Protein AF-U5DBJ0-F1 (afdb_monomer)

Foldseek 3Di:
DVLCVQQVQLCQVQWDQDPVPRDTHHDPDDPPDCDPSNVLVVVVVVLVCLVVVHDDDDDDPVVVLSPPQPDDPVNVVVSVVVNSVSSVVVSVVTDSHDDWDDDDPPDDPVPDPDTD

Mean predicted aligned error: 11.59 Å

Radius of gyration: 17.54 Å; Cα contacts (8 Å, |Δi|>4): 63; chains: 1; bounding box: 50×27×44 Å

Solvent-accessible surface area (backbone atoms only — not comparable to full-atom values): 7549 Å² total; per-residue (Å²): 112,64,65,52,76,77,44,43,68,42,55,52,80,70,38,46,70,38,85,89,80,71,44,76,39,71,75,87,82,83,70,95,56,95,42,73,68,56,55,48,50,53,56,50,49,52,53,49,33,52,74,70,70,47,87,76,91,83,70,92,75,64,55,77,79,60,74,75,48,81,88,50,77,69,33,56,55,56,48,51,49,54,50,48,52,53,51,52,56,51,47,70,77,38,58,88,69,58,78,73,62,81,77,60,92,92,52,66,72,89,76,52,91,74,89,90

Secondary structure (DSSP, 8-state):
-HHHHHHHHHHGGGSEE-TTT--EE---S--SS--HHHHHHHHHHHHHHHHTT------TTSHHHHTT-SS-HHHHHHHHHHHHHHHHHHHHHS-SSPPPPPPPTTS-TTS-----

Organism: Amborella trichopoda (NCBI:txid13333)

Sequence (116 aa):
MEFIALHGQRFLPLYRFNWMTGDWTLPKGTLKDGGMVEKMFLSFDRLRLLIAGCQISSDEKESLLLRNVSENTRGFDQMYAAYLDKARLFASFLPEFPTKRQIPQDIDPDLVQFKV

pLDDT: mean 71.83, std 14.5, range [43.53, 89.75]

Nearest PDB structures (foldseek):
  8bhv-assembly1_b  TM=2.015E-01  e=5.433E+00  Homo sapiens

Structure (mmCIF, N/CA/C/O backbone):
data_AF-U5DBJ0-F1
#
_entry.id   AF-U5DBJ0-F1
#
loop_
_atom_site.group_PDB
_atom_site.id
_atom_site.type_symbol
_atom_site.label_atom_id
_atom_site.label_alt_id
_atom_site.label_comp_id
_atom_site.label_asym_id
_atom_site.label_entity_id
_atom_site.label_seq_id
_atom_site.pdbx_PDB_ins_code
_atom_site.Cartn_x
_atom_site.Cartn_y
_atom_site.Cartn_z
_atom_site.occupancy
_atom_site.B_iso_or_equiv
_atom_site.auth_seq_id
_atom_site.auth_comp_id
_atom_site.auth_asym_id
_atom_site.auth_atom_id
_atom_site.pdbx_PDB_model_num
ATOM 1 N N . MET A 1 1 ? -3.788 -1.194 -12.909 1.00 68.44 1 MET A N 1
ATOM 2 C CA . MET A 1 1 ? -4.748 -1.124 -11.780 1.00 68.44 1 MET A CA 1
ATOM 3 C C . MET A 1 1 ? -4.967 -2.471 -11.089 1.00 68.44 1 MET A C 1
ATOM 5 O O . MET A 1 1 ? -5.163 -2.474 -9.883 1.00 68.44 1 MET A O 1
ATOM 9 N N . GLU A 1 2 ? -4.859 -3.605 -11.792 1.00 88.75 2 GLU A N 1
ATOM 10 C CA . GLU A 1 2 ? -5.047 -4.957 -11.223 1.00 88.75 2 GLU A CA 1
ATOM 11 C C . GLU A 1 2 ? -4.161 -5.266 -10.009 1.00 88.75 2 GLU A C 1
ATOM 13 O O . GLU A 1 2 ? -4.645 -5.792 -9.014 1.00 88.75 2 GLU A O 1
ATOM 18 N N . PHE A 1 3 ? -2.880 -4.879 -10.047 1.00 89.19 3 PHE A N 1
ATOM 19 C CA . PHE A 1 3 ? -1.959 -5.108 -8.928 1.00 89.19 3 PHE A CA 1
ATOM 20 C C . PHE A 1 3 ? -2.486 -4.530 -7.606 1.00 89.19 3 PHE A C 1
ATOM 22 O O . PHE A 1 3 ? -2.458 -5.204 -6.581 1.00 89.19 3 PHE A O 1
ATOM 29 N N . ILE A 1 4 ? -2.993 -3.293 -7.634 1.00 87.81 4 ILE A N 1
ATOM 30 C CA . ILE A 1 4 ? -3.513 -2.618 -6.439 1.00 87.81 4 ILE A CA 1
ATOM 31 C C . ILE A 1 4 ? -4.785 -3.319 -5.957 1.00 87.81 4 ILE A C 1
ATOM 33 O O . ILE A 1 4 ? -4.931 -3.542 -4.760 1.00 87.81 4 ILE A O 1
ATOM 37 N N . ALA A 1 5 ? -5.666 -3.714 -6.879 1.00 88.31 5 ALA A N 1
ATOM 38 C CA . ALA A 1 5 ? -6.894 -4.428 -6.540 1.00 88.31 5 ALA A CA 1
ATOM 39 C C . ALA A 1 5 ? -6.618 -5.785 -5.867 1.00 88.31 5 ALA A C 1
ATOM 41 O O . ALA A 1 5 ? -7.318 -6.154 -4.930 1.00 88.31 5 ALA A O 1
ATOM 42 N N . LEU A 1 6 ? -5.579 -6.504 -6.305 1.00 89.56 6 LEU A N 1
ATOM 43 C CA . LEU A 1 6 ? -5.233 -7.827 -5.777 1.00 89.56 6 LEU A CA 1
ATOM 44 C C . LEU A 1 6 ? -4.375 -7.772 -4.506 1.00 89.56 6 LEU A C 1
ATOM 46 O O . LEU A 1 6 ? -4.544 -8.584 -3.597 1.00 89.56 6 LEU A O 1
ATOM 50 N N . HIS A 1 7 ? -3.431 -6.831 -4.436 1.00 89.44 7 HIS A N 1
ATOM 51 C CA . HIS A 1 7 ? -2.380 -6.843 -3.416 1.00 89.44 7 HIS A CA 1
ATOM 52 C C . HIS A 1 7 ? -2.349 -5.599 -2.529 1.00 89.44 7 HIS A C 1
ATOM 54 O O . HIS A 1 7 ? -1.705 -5.633 -1.483 1.00 89.44 7 HIS A O 1
ATOM 60 N N . GLY A 1 8 ? -3.037 -4.513 -2.893 1.00 87.88 8 GLY A N 1
ATOM 61 C CA . GLY A 1 8 ? -2.918 -3.214 -2.223 1.00 87.88 8 GLY A CA 1
ATOM 62 C C . GLY A 1 8 ? -3.218 -3.271 -0.725 1.00 87.88 8 GLY A C 1
ATOM 63 O O . GLY A 1 8 ? -2.463 -2.719 0.074 1.00 87.88 8 GLY A O 1
ATOM 64 N N . GLN A 1 9 ? -4.249 -4.025 -0.331 1.00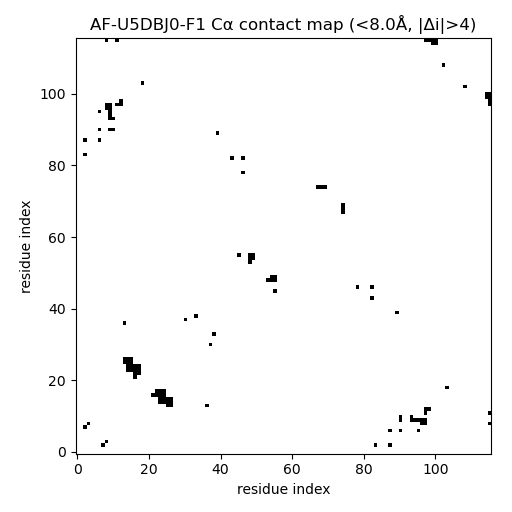 87.12 9 GLN A N 1
ATOM 65 C CA . GLN A 1 9 ? -4.626 -4.202 1.075 1.00 87.12 9 GLN A CA 1
ATOM 66 C C . GLN A 1 9 ? -3.490 -4.754 1.948 1.00 87.12 9 GLN A C 1
ATOM 68 O O . GLN A 1 9 ? -3.373 -4.374 3.112 1.00 87.12 9 GLN A O 1
ATOM 73 N N . ARG A 1 10 ? -2.609 -5.590 1.380 1.00 88.81 10 ARG A N 1
ATOM 74 C CA . ARG A 1 10 ? -1.513 -6.243 2.109 1.00 88.81 10 ARG A CA 1
ATOM 75 C C . ARG A 1 10 ? -0.478 -5.237 2.613 1.00 88.81 10 ARG A C 1
ATOM 77 O O . ARG A 1 10 ? 0.155 -5.470 3.636 1.00 88.81 10 ARG A O 1
ATOM 84 N N . PHE A 1 11 ? -0.326 -4.108 1.922 1.00 86.62 11 PHE A N 1
ATOM 85 C CA . PHE A 1 11 ? 0.653 -3.075 2.260 1.00 86.62 11 PHE A CA 1
ATOM 86 C C . PHE A 1 11 ? 0.147 -2.089 3.309 1.00 86.62 11 PHE A C 1
ATOM 88 O O . PHE A 1 11 ? 0.952 -1.452 3.982 1.00 86.62 11 PHE A O 1
ATOM 95 N N . LEU A 1 12 ? -1.171 -1.957 3.478 1.00 85.81 12 LEU A N 1
ATOM 96 C CA . LEU A 1 12 ? -1.746 -0.946 4.360 1.00 85.81 12 LEU A CA 1
ATOM 97 C C . LEU A 1 12 ? -1.303 -1.083 5.832 1.00 85.81 12 LEU A C 1
ATOM 99 O O . LEU A 1 12 ? -1.061 -0.044 6.445 1.00 85.81 12 LEU A O 1
ATOM 103 N N . PRO A 1 13 ? -1.153 -2.284 6.429 1.00 84.56 13 PRO A N 1
ATOM 104 C CA . PRO A 1 13 ? -0.652 -2.425 7.803 1.00 84.56 13 PRO A CA 1
ATOM 105 C C . PRO A 1 13 ? 0.794 -1.975 8.011 1.00 84.56 13 PRO A C 1
ATOM 107 O O . PRO A 1 13 ? 1.203 -1.773 9.149 1.00 84.56 13 PRO A O 1
ATOM 110 N N . LEU A 1 14 ? 1.576 -1.830 6.936 1.00 82.81 14 LEU A N 1
ATOM 111 C CA . LEU A 1 14 ? 2.961 -1.359 7.026 1.00 82.81 14 LEU A CA 1
ATOM 112 C C . LEU A 1 14 ? 3.040 0.138 7.347 1.00 82.81 14 LEU A C 1
ATOM 114 O O . LEU A 1 14 ? 4.102 0.641 7.708 1.00 82.81 14 LEU A O 1
ATOM 118 N N . TYR A 1 15 ? 1.919 0.846 7.226 1.00 84.31 15 TYR A N 1
ATOM 119 C CA . TYR A 1 15 ? 1.815 2.269 7.477 1.00 84.31 15 TYR A CA 1
ATOM 120 C C . TYR A 1 15 ? 0.985 2.539 8.727 1.00 84.31 15 TYR A C 1
ATOM 122 O O . TYR A 1 15 ? -0.037 1.904 8.994 1.00 84.31 15 TYR A O 1
ATOM 130 N N . ARG A 1 16 ? 1.392 3.567 9.465 1.00 85.19 16 ARG A N 1
ATOM 131 C CA . ARG A 1 16 ? 0.593 4.153 10.530 1.00 85.19 16 ARG A CA 1
ATOM 132 C C . ARG A 1 16 ? -0.386 5.146 9.917 1.00 85.19 16 ARG A C 1
ATOM 134 O O . ARG A 1 16 ? 0.024 6.172 9.377 1.00 85.19 16 ARG A O 1
ATOM 141 N N . PHE A 1 17 ? -1.672 4.843 10.036 1.00 85.62 17 PHE A N 1
ATOM 142 C CA . PHE A 1 17 ? -2.739 5.767 9.674 1.00 85.62 17 PHE A CA 1
ATOM 143 C C . PHE A 1 17 ? -3.043 6.702 10.846 1.00 85.62 17 PHE A C 1
ATOM 145 O O . PHE A 1 17 ? -3.304 6.241 11.960 1.00 85.62 17 PHE A O 1
ATOM 152 N N . ASN A 1 18 ? -2.976 8.007 10.602 1.00 85.69 18 ASN A N 1
ATOM 153 C CA . ASN A 1 18 ? -3.444 9.022 11.526 1.00 85.69 18 ASN A CA 1
ATOM 154 C C . ASN A 1 18 ? -4.927 9.258 11.267 1.00 85.69 18 ASN A C 1
ATOM 156 O O . ASN A 1 18 ? -5.302 9.895 10.288 1.00 85.69 18 ASN A O 1
ATOM 160 N N . TRP A 1 19 ? -5.766 8.763 12.165 1.00 82.69 19 TRP A N 1
ATOM 161 C CA . TRP A 1 19 ? -7.203 8.884 12.009 1.00 82.69 19 TRP A CA 1
ATOM 162 C C . TRP A 1 19 ? -7.742 10.318 12.138 1.00 82.69 19 TRP A C 1
ATOM 164 O O . TRP A 1 19 ? -8.823 10.596 11.632 1.00 82.69 19 TRP A O 1
ATOM 174 N N . MET A 1 20 ? -6.992 11.227 12.767 1.00 83.00 20 MET A N 1
ATOM 175 C CA . MET A 1 20 ? -7.406 12.625 12.934 1.00 83.00 20 MET A CA 1
ATOM 176 C C . MET A 1 20 ? -7.129 13.462 11.685 1.00 83.00 20 MET A C 1
ATOM 178 O O . MET A 1 20 ? -7.902 14.356 11.360 1.00 83.00 20 MET A O 1
ATOM 182 N N . THR A 1 21 ? -6.018 13.192 10.992 1.00 86.00 21 THR A N 1
ATOM 183 C CA . THR A 1 21 ? -5.608 13.963 9.804 1.00 86.00 21 THR A CA 1
ATOM 184 C C . THR A 1 21 ? -5.869 13.235 8.488 1.00 86.00 21 THR A C 1
ATOM 186 O O . THR A 1 21 ? -5.882 13.864 7.437 1.00 86.00 21 THR A O 1
ATOM 189 N N . GLY A 1 22 ? -6.080 11.917 8.526 1.00 84.94 22 GLY A N 1
ATOM 190 C CA . GLY A 1 22 ? -6.150 11.064 7.340 1.00 84.94 22 GLY A CA 1
ATOM 191 C C . GLY A 1 22 ? -4.781 10.714 6.742 1.00 84.94 22 GLY A C 1
ATOM 192 O O . GLY A 1 22 ? -4.718 10.086 5.684 1.00 84.94 22 GLY A O 1
ATOM 193 N N . ASP A 1 23 ? -3.681 11.093 7.398 1.00 86.56 23 ASP A N 1
ATOM 194 C CA . ASP A 1 23 ? -2.339 10.876 6.861 1.00 86.56 23 ASP A CA 1
ATOM 195 C C . ASP A 1 23 ? -1.854 9.442 7.055 1.00 86.56 23 ASP A C 1
ATOM 197 O O . ASP A 1 23 ? -2.019 8.823 8.110 1.00 86.56 23 ASP A O 1
ATOM 201 N N . TRP A 1 24 ? -1.144 8.939 6.051 1.00 86.38 24 TRP A N 1
ATOM 202 C CA . TRP A 1 24 ? -0.413 7.683 6.128 1.00 86.38 24 TRP A CA 1
ATOM 203 C C . TRP A 1 24 ? 1.068 7.978 6.320 1.00 86.38 24 TRP A C 1
ATOM 205 O O . TRP A 1 24 ? 1.710 8.595 5.472 1.00 86.38 24 TRP A O 1
ATOM 215 N N . THR A 1 25 ? 1.633 7.516 7.430 1.00 85.38 25 THR A N 1
ATOM 216 C CA . THR A 1 25 ? 3.055 7.690 7.730 1.00 85.38 25 THR A CA 1
ATOM 217 C C . THR A 1 25 ? 3.735 6.344 7.845 1.00 85.38 25 THR A C 1
ATOM 219 O O . THR A 1 25 ? 3.185 5.391 8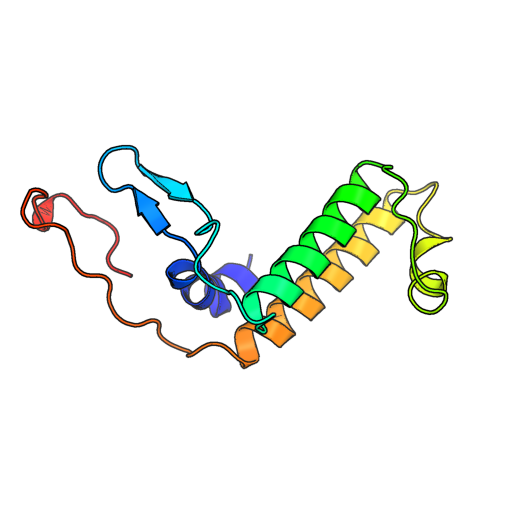.398 1.00 85.38 25 THR A O 1
ATOM 222 N N . LEU A 1 26 ? 4.951 6.250 7.319 1.00 79.69 26 LEU A N 1
ATOM 223 C CA . LEU A 1 26 ? 5.780 5.094 7.601 1.00 79.69 26 LEU A CA 1
ATOM 224 C C . LEU A 1 26 ? 6.295 5.216 9.043 1.00 79.69 26 LEU A C 1
ATOM 226 O O . LEU A 1 26 ? 6.838 6.272 9.387 1.00 79.69 26 LEU A O 1
ATOM 230 N N . PRO A 1 27 ? 6.158 4.184 9.892 1.00 71.75 27 PRO A N 1
ATOM 231 C CA . PRO A 1 27 ? 6.733 4.211 11.227 1.00 71.75 27 PRO A CA 1
ATOM 232 C C . PRO A 1 27 ? 8.259 4.369 11.142 1.00 71.75 27 PRO A C 1
ATOM 234 O O . PRO A 1 27 ? 8.979 3.430 10.814 1.00 71.75 27 PRO A O 1
ATOM 237 N N . LYS A 1 28 ? 8.774 5.568 11.434 1.00 65.62 28 LYS A N 1
ATOM 238 C CA . LYS A 1 28 ? 10.211 5.789 11.622 1.00 65.62 28 LYS A CA 1
ATOM 239 C C . LYS A 1 28 ? 10.571 5.360 13.046 1.00 65.62 28 LYS A C 1
ATOM 241 O O . LYS A 1 28 ? 10.273 6.088 13.987 1.00 65.62 28 LYS A O 1
ATOM 246 N N . GLY A 1 29 ? 11.198 4.191 13.207 1.00 57.53 29 GLY A N 1
ATOM 247 C CA . GLY A 1 29 ? 11.986 3.900 14.415 1.00 57.53 29 GLY A CA 1
ATOM 248 C C . GLY A 1 29 ? 11.590 2.725 15.319 1.00 57.53 29 GLY A C 1
ATOM 249 O O . GLY A 1 29 ? 11.870 2.802 16.510 1.00 57.53 29 GLY A O 1
ATOM 250 N N . THR A 1 30 ? 11.018 1.622 14.823 1.00 45.12 30 THR A N 1
ATOM 251 C CA . THR A 1 30 ? 10.853 0.395 15.651 1.00 45.12 30 THR A CA 1
ATOM 252 C C . THR A 1 30 ? 11.659 -0.820 15.197 1.00 45.12 30 THR A C 1
ATOM 254 O O . THR A 1 30 ? 11.626 -1.846 15.871 1.00 45.12 30 THR A O 1
ATOM 257 N N . LEU A 1 31 ? 12.446 -0.720 14.126 1.00 49.59 31 LEU A N 1
ATOM 258 C CA . LEU A 1 31 ? 13.318 -1.805 13.685 1.00 49.59 31 LEU A CA 1
ATOM 259 C C . LEU A 1 31 ? 14.772 -1.452 14.016 1.00 49.59 31 LEU A C 1
ATOM 261 O O . LEU A 1 31 ? 15.450 -0.762 13.270 1.00 49.59 31 LEU A O 1
ATOM 265 N N . LYS A 1 32 ? 15.249 -1.904 15.179 1.00 48.44 32 LYS A N 1
ATOM 266 C CA . LYS A 1 32 ? 16.693 -1.949 15.484 1.00 48.44 32 LYS A CA 1
ATOM 267 C C . LYS A 1 32 ? 17.401 -3.106 14.766 1.00 48.44 32 LYS A C 1
ATOM 269 O O . LYS A 1 32 ? 18.598 -3.289 14.943 1.00 48.44 32 LYS A O 1
ATOM 274 N N . ASP A 1 33 ? 16.663 -3.878 13.979 1.00 47.41 33 ASP A N 1
ATOM 275 C CA . ASP A 1 33 ? 17.154 -5.020 13.228 1.00 47.41 33 ASP A CA 1
ATOM 276 C C . ASP A 1 33 ? 16.611 -4.903 11.804 1.00 47.41 33 ASP A C 1
ATOM 278 O O . ASP A 1 33 ? 15.410 -4.706 11.631 1.00 47.41 33 ASP A O 1
ATOM 282 N N . GLY A 1 34 ? 17.484 -4.943 10.798 1.00 52.28 34 GLY A N 1
ATOM 283 C CA . GLY A 1 34 ? 17.167 -4.642 9.399 1.00 52.28 34 GLY A CA 1
ATOM 284 C C . GLY A 1 34 ? 16.237 -5.677 8.760 1.00 52.28 34 GLY A C 1
ATOM 285 O O . GLY A 1 34 ? 16.659 -6.508 7.950 1.00 52.28 34 GLY A O 1
ATOM 286 N N . GLY A 1 35 ? 14.963 -5.652 9.136 1.00 62.28 35 GLY A N 1
ATOM 287 C CA . GLY A 1 35 ? 13.939 -6.570 8.666 1.00 62.28 35 GLY A CA 1
ATOM 288 C C . GLY A 1 35 ? 13.495 -6.304 7.227 1.00 62.28 35 GLY A C 1
ATOM 289 O O . GLY A 1 35 ? 13.800 -5.288 6.602 1.00 62.28 35 GLY A O 1
ATOM 290 N N . MET A 1 36 ? 12.745 -7.266 6.688 1.00 62.66 36 MET A N 1
ATOM 291 C CA . MET A 1 36 ? 12.303 -7.328 5.286 1.00 62.66 36 MET A CA 1
ATOM 292 C C . MET A 1 36 ? 11.591 -6.055 4.798 1.00 62.66 36 MET A C 1
ATOM 294 O O . MET A 1 36 ? 11.782 -5.642 3.657 1.00 62.66 36 MET A O 1
ATOM 298 N N . VAL A 1 37 ? 10.813 -5.409 5.669 1.00 65.69 37 VAL A N 1
ATOM 299 C CA . VAL A 1 37 ? 10.056 -4.187 5.355 1.00 65.69 37 VAL A CA 1
ATOM 300 C C . VAL A 1 37 ? 10.987 -2.990 5.136 1.00 65.69 37 VAL A C 1
ATOM 302 O O . VAL A 1 37 ? 10.800 -2.227 4.196 1.00 65.69 37 VAL A O 1
ATOM 305 N N . GLU A 1 38 ? 12.035 -2.843 5.942 1.00 66.69 38 GLU A N 1
ATOM 306 C CA . GLU A 1 38 ? 13.006 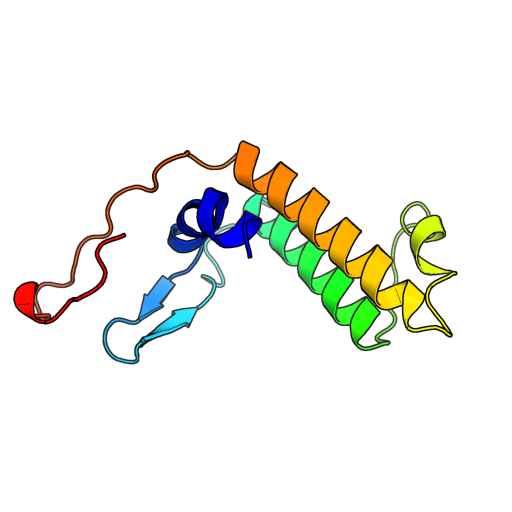-1.754 5.791 1.00 66.69 38 GLU A CA 1
ATOM 307 C C . GLU A 1 38 ? 13.843 -1.928 4.520 1.00 66.69 38 GLU A C 1
ATOM 309 O O . GLU A 1 3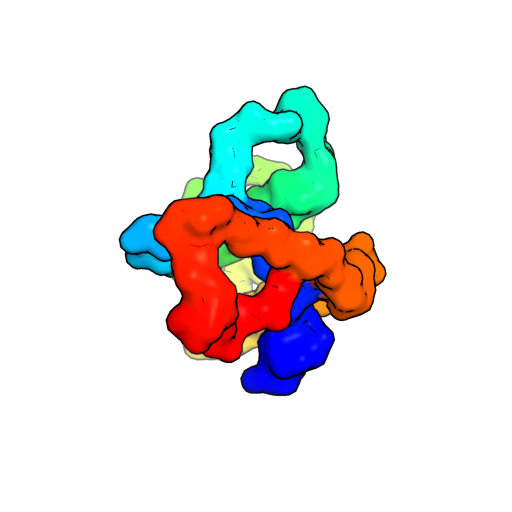8 ? 13.986 -0.993 3.736 1.00 66.69 38 GLU A O 1
ATOM 314 N N . LYS A 1 39 ? 14.310 -3.155 4.250 1.00 66.56 39 LYS A N 1
ATOM 315 C CA . LYS A 1 39 ? 15.008 -3.489 2.996 1.00 66.56 39 LYS A CA 1
ATOM 316 C C . LYS A 1 39 ? 14.138 -3.213 1.768 1.00 66.56 39 LYS A C 1
ATOM 318 O O . LYS A 1 39 ? 14.643 -2.723 0.760 1.00 66.56 39 LYS A O 1
ATOM 323 N N . MET A 1 40 ? 12.833 -3.474 1.863 1.00 71.19 40 MET A N 1
ATOM 324 C CA . MET A 1 40 ? 11.862 -3.123 0.830 1.00 71.19 40 MET A CA 1
ATOM 325 C C . MET A 1 40 ? 11.816 -1.608 0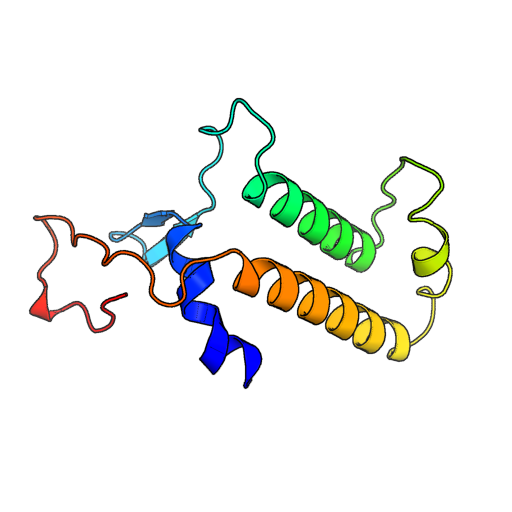.599 1.00 71.19 40 MET A C 1
ATOM 327 O O . MET A 1 40 ? 11.983 -1.170 -0.539 1.00 71.19 40 MET A O 1
ATOM 331 N N . PHE A 1 41 ? 11.647 -0.807 1.654 1.00 68.69 41 PHE A N 1
ATOM 332 C CA . PHE A 1 41 ? 11.609 0.652 1.529 1.00 68.69 41 PHE A CA 1
ATOM 333 C C . PHE A 1 41 ? 12.918 1.222 0.997 1.00 68.69 41 PHE A C 1
ATOM 335 O O . PHE A 1 41 ? 12.877 2.016 0.068 1.00 68.69 41 PHE A O 1
ATOM 342 N N . LEU A 1 42 ? 14.068 0.735 1.465 1.00 68.81 42 LEU A N 1
ATOM 343 C CA . LEU A 1 42 ? 15.375 1.110 0.923 1.00 68.81 42 LEU A CA 1
ATOM 344 C C . LEU A 1 42 ? 15.495 0.766 -0.567 1.00 68.81 42 LEU A C 1
ATOM 346 O O . LEU A 1 42 ? 16.029 1.558 -1.340 1.00 68.81 42 LEU A O 1
ATOM 350 N N . SER A 1 43 ? 14.972 -0.386 -1.000 1.00 69.00 43 SER A N 1
ATOM 351 C CA . SER A 1 43 ? 14.968 -0.766 -2.418 1.00 69.00 43 SER A CA 1
ATOM 352 C C . SER A 1 43 ? 14.061 0.133 -3.269 1.00 69.00 43 SER A C 1
ATOM 354 O O . SER A 1 43 ? 14.393 0.423 -4.419 1.00 69.00 43 SER A O 1
ATOM 356 N N . PHE A 1 44 ? 12.946 0.615 -2.708 1.00 72.06 44 PHE A N 1
ATOM 357 C CA . PHE A 1 44 ? 12.050 1.559 -3.373 1.00 72.06 44 PHE A CA 1
ATOM 358 C C . PHE A 1 44 ? 12.583 2.991 -3.356 1.00 72.06 44 PHE A C 1
ATOM 360 O O . PHE A 1 44 ? 12.456 3.679 -4.363 1.00 72.06 44 PHE A O 1
ATOM 367 N N . ASP A 1 45 ? 13.215 3.432 -2.272 1.00 68.75 45 ASP A N 1
ATOM 368 C CA . ASP A 1 45 ? 13.865 4.739 -2.180 1.00 68.75 45 ASP A CA 1
ATOM 369 C C . ASP A 1 45 ? 15.055 4.818 -3.133 1.00 68.75 45 ASP A C 1
ATOM 371 O O . ASP A 1 45 ? 15.211 5.827 -3.814 1.00 68.75 45 ASP A O 1
ATOM 375 N N . ARG A 1 46 ? 15.829 3.733 -3.292 1.00 68.25 46 ARG A N 1
ATOM 376 C CA . ARG A 1 46 ? 16.844 3.632 -4.354 1.00 68.25 46 ARG A CA 1
ATOM 377 C C . ARG A 1 46 ? 16.233 3.783 -5.743 1.00 68.25 46 ARG A C 1
ATOM 379 O O . ARG A 1 46 ? 16.744 4.563 -6.538 1.00 68.25 46 ARG A O 1
ATOM 386 N N . LEU A 1 47 ? 15.124 3.091 -6.026 1.00 67.44 47 LEU A N 1
ATOM 387 C CA . LEU A 1 47 ? 14.404 3.245 -7.297 1.00 67.44 47 LEU A CA 1
ATOM 388 C C . LEU A 1 47 ? 13.887 4.682 -7.487 1.00 67.44 47 LEU A C 1
ATOM 390 O O . LEU A 1 47 ? 14.016 5.233 -8.573 1.00 67.44 47 LEU A O 1
ATOM 394 N N . ARG A 1 48 ? 13.353 5.320 -6.441 1.00 66.06 48 ARG A N 1
ATOM 395 C CA . ARG A 1 48 ? 12.874 6.713 -6.475 1.00 66.06 48 ARG A CA 1
ATOM 396 C C . ARG A 1 48 ? 13.993 7.725 -6.698 1.00 66.06 48 ARG A C 1
ATOM 398 O O . ARG A 1 48 ? 13.831 8.631 -7.505 1.00 66.06 48 ARG A O 1
ATOM 405 N N . LEU A 1 49 ? 15.110 7.583 -5.994 1.00 66.69 49 LEU A N 1
ATOM 406 C CA . LEU A 1 49 ? 16.283 8.446 -6.133 1.00 66.69 49 LEU A CA 1
ATOM 407 C C . LEU A 1 49 ? 16.927 8.285 -7.512 1.00 66.69 49 LEU A C 1
ATOM 409 O O . LEU A 1 49 ? 17.295 9.284 -8.121 1.00 66.69 49 LEU A O 1
ATOM 413 N N . LEU A 1 50 ? 16.962 7.060 -8.044 1.00 61.78 50 LEU A N 1
ATOM 414 C CA . LEU A 1 50 ? 17.354 6.805 -9.427 1.00 61.78 50 LEU A CA 1
ATOM 415 C C . LEU A 1 50 ? 16.434 7.537 -10.419 1.00 61.78 50 LEU A C 1
ATOM 417 O O . LEU A 1 50 ? 16.925 8.189 -11.336 1.00 61.78 50 LEU A O 1
ATOM 421 N N . ILE A 1 51 ? 15.112 7.479 -10.212 1.00 61.56 51 ILE A N 1
ATOM 422 C CA . ILE A 1 51 ? 14.119 8.210 -11.023 1.00 61.56 51 ILE A CA 1
ATOM 423 C C . ILE A 1 51 ? 14.327 9.730 -10.929 1.00 61.56 51 ILE A C 1
ATOM 425 O O . ILE A 1 51 ? 14.165 10.434 -11.922 1.00 61.56 51 ILE A O 1
ATOM 429 N N . ALA A 1 52 ? 14.708 10.242 -9.756 1.00 63.62 52 ALA A N 1
ATOM 430 C CA . ALA A 1 52 ? 14.986 11.660 -9.532 1.00 63.62 52 ALA A CA 1
ATOM 431 C C . ALA A 1 52 ? 16.350 12.123 -10.087 1.00 63.62 52 ALA A C 1
ATOM 433 O O . ALA A 1 52 ? 16.696 13.294 -9.944 1.00 63.62 52 ALA A O 1
ATOM 434 N N . GLY A 1 53 ? 17.138 11.229 -10.701 1.00 57.38 53 GLY A N 1
ATOM 435 C CA . GLY A 1 53 ? 18.485 11.535 -11.190 1.00 57.38 53 GLY A CA 1
ATOM 436 C C . GLY A 1 53 ? 19.518 11.737 -10.074 1.00 57.38 53 GLY A C 1
ATOM 437 O O . GLY A 1 53 ? 20.615 12.231 -10.333 1.00 57.38 53 GLY A O 1
ATOM 438 N N . CYS A 1 54 ? 19.198 11.361 -8.833 1.00 47.81 54 CYS A N 1
ATOM 439 C CA . CYS A 1 54 ? 20.128 11.428 -7.713 1.00 47.81 54 CYS A CA 1
ATOM 440 C C . CYS A 1 54 ? 21.084 10.225 -7.752 1.00 47.81 54 CYS A C 1
ATOM 442 O O . CYS A 1 54 ? 20.662 9.071 -7.683 1.00 47.81 54 CYS A O 1
ATOM 444 N N . GLN A 1 55 ? 22.388 10.491 -7.835 1.00 51.00 55 GLN A N 1
ATOM 445 C CA . GLN A 1 55 ? 23.427 9.461 -7.784 1.00 51.00 55 GLN A CA 1
ATOM 446 C C . GLN A 1 55 ? 23.510 8.866 -6.373 1.00 51.00 55 GLN A C 1
ATOM 448 O O . GLN A 1 55 ? 23.882 9.553 -5.425 1.00 51.00 55 GLN A O 1
ATOM 453 N N . ILE A 1 56 ? 23.184 7.579 -6.234 1.00 48.38 56 ILE A N 1
ATOM 454 C CA . ILE A 1 56 ? 23.494 6.800 -5.032 1.00 48.38 56 ILE A CA 1
ATOM 455 C C . ILE A 1 56 ? 24.757 5.995 -5.322 1.00 48.38 56 ILE A C 1
ATOM 457 O O . ILE A 1 56 ? 24.762 5.153 -6.220 1.00 48.38 56 ILE A O 1
ATOM 461 N N . SER A 1 57 ? 25.821 6.222 -4.556 1.00 53.50 57 SER A N 1
ATOM 462 C CA . SER A 1 57 ? 26.934 5.281 -4.495 1.00 53.50 57 SER A CA 1
ATOM 463 C C . SER A 1 57 ? 26.573 4.126 -3.553 1.00 53.50 57 SER A C 1
ATOM 465 O O . SER A 1 57 ? 26.165 4.350 -2.416 1.00 53.50 57 SER A O 1
ATOM 467 N N . SER A 1 58 ? 26.668 2.884 -4.036 1.00 48.06 58 SER A N 1
ATOM 468 C CA . SER A 1 58 ? 27.430 1.793 -3.397 1.00 48.06 58 SER A CA 1
ATOM 469 C C . SER A 1 58 ? 26.999 0.412 -3.918 1.00 48.06 58 SER A C 1
ATOM 471 O O . SER A 1 58 ? 25.821 0.054 -3.867 1.00 48.06 58 SER A O 1
ATOM 473 N N . ASP A 1 59 ? 28.028 -0.351 -4.299 1.00 43.53 59 ASP A N 1
ATOM 474 C CA . ASP A 1 59 ? 28.147 -1.779 -4.631 1.00 43.53 59 ASP A CA 1
ATOM 475 C C . ASP A 1 59 ? 27.782 -2.305 -6.037 1.00 43.53 59 ASP A C 1
ATOM 477 O O . ASP A 1 59 ? 26.654 -2.294 -6.528 1.00 43.53 59 ASP A O 1
ATOM 481 N N . GLU A 1 60 ? 28.828 -2.849 -6.667 1.00 46.66 60 GLU A N 1
ATOM 482 C CA . GLU A 1 60 ? 29.078 -3.078 -8.096 1.00 46.66 60 GLU A CA 1
ATOM 483 C C . GLU A 1 60 ? 28.228 -4.155 -8.800 1.00 46.66 60 GLU A C 1
ATOM 485 O O . GLU A 1 60 ? 28.542 -4.543 -9.923 1.00 46.66 60 GLU A O 1
ATOM 490 N N . LYS A 1 61 ? 27.132 -4.641 -8.206 1.00 50.69 61 LYS A N 1
ATOM 491 C CA . LYS A 1 61 ? 26.236 -5.607 -8.881 1.00 50.69 61 LYS A CA 1
ATOM 492 C C . LYS A 1 61 ? 24.898 -5.030 -9.323 1.00 50.69 61 LYS A C 1
ATOM 494 O O . LYS A 1 61 ? 24.276 -5.578 -10.229 1.00 50.69 61 LYS A O 1
ATOM 499 N N . GLU A 1 62 ? 24.473 -3.914 -8.739 1.00 49.12 62 GLU A N 1
ATOM 500 C CA . GLU A 1 62 ? 23.211 -3.252 -9.098 1.00 49.12 62 GLU A CA 1
ATOM 501 C C . GLU A 1 62 ? 23.381 -2.335 -10.330 1.00 49.12 62 GLU A C 1
ATOM 503 O O . GLU A 1 62 ? 22.417 -2.024 -11.021 1.00 49.12 62 GLU A O 1
ATOM 508 N N . SER A 1 63 ? 24.626 -1.989 -10.676 1.00 48.91 63 SER A N 1
ATOM 509 C CA . SER A 1 63 ? 25.035 -1.048 -11.731 1.00 48.91 63 SER A CA 1
ATOM 510 C C . SER A 1 63 ? 24.723 -1.479 -13.173 1.00 48.91 63 SER A C 1
ATOM 512 O O . SER A 1 63 ? 24.653 -0.621 -14.055 1.00 48.91 63 SER A O 1
ATOM 514 N N . LEU A 1 64 ? 24.487 -2.771 -13.441 1.00 49.91 64 LEU A N 1
ATOM 515 C CA . LEU A 1 64 ? 24.222 -3.259 -14.804 1.00 49.91 64 LEU A CA 1
ATOM 516 C C . LEU A 1 64 ? 22.809 -2.931 -15.309 1.00 49.91 64 LEU A C 1
ATOM 518 O O . LEU A 1 64 ? 22.641 -2.682 -16.500 1.00 49.91 64 LEU A O 1
ATOM 522 N N . LEU A 1 65 ? 21.804 -2.872 -14.426 1.00 51.38 65 LEU A N 1
ATOM 523 C CA . LEU A 1 65 ? 20.442 -2.467 -14.811 1.00 51.38 65 LEU A CA 1
ATOM 524 C C . LEU A 1 65 ? 20.298 -0.940 -14.936 1.00 51.38 65 LEU A C 1
ATOM 526 O O . LEU A 1 65 ? 19.371 -0.454 -15.578 1.00 51.38 65 LEU A O 1
ATOM 530 N N . LEU A 1 66 ? 21.218 -0.184 -14.332 1.00 49.38 6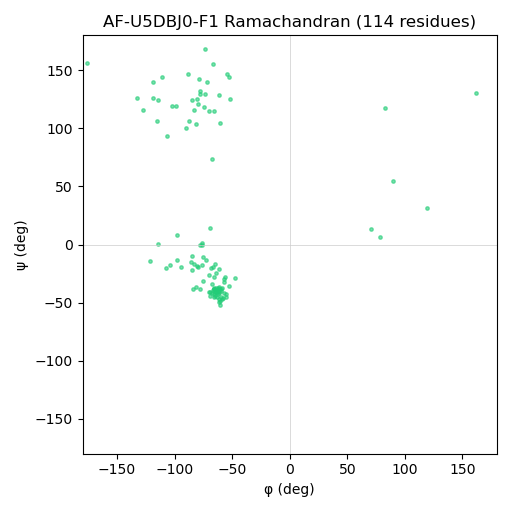6 LEU A N 1
ATOM 531 C CA . LEU A 1 66 ? 21.088 1.257 -14.100 1.00 49.38 66 LEU A CA 1
ATOM 532 C C . LEU A 1 66 ? 21.730 2.121 -15.195 1.00 49.38 66 LEU A C 1
ATOM 534 O O . LEU A 1 66 ? 21.379 3.288 -15.337 1.00 49.38 66 LEU A O 1
ATOM 538 N N . ARG A 1 67 ? 22.647 1.566 -15.997 1.00 46.50 67 ARG A N 1
ATOM 539 C CA . ARG A 1 67 ? 23.396 2.337 -17.006 1.00 46.50 67 ARG A CA 1
ATOM 540 C C . ARG A 1 67 ? 22.588 2.679 -18.269 1.00 46.50 67 ARG A C 1
ATOM 542 O O . ARG A 1 67 ? 22.970 3.589 -18.992 1.00 46.50 67 ARG A O 1
ATOM 549 N N . ASN A 1 68 ? 21.469 2.001 -18.521 1.00 48.66 68 ASN A N 1
ATOM 550 C CA . ASN A 1 68 ? 20.702 2.144 -19.771 1.00 48.66 68 ASN A CA 1
ATOM 551 C C . ASN A 1 68 ? 19.494 3.097 -19.666 1.00 48.66 68 ASN A C 1
ATOM 553 O O . ASN A 1 68 ? 18.664 3.137 -20.569 1.00 48.66 68 ASN A O 1
ATOM 557 N N . VAL A 1 69 ? 19.348 3.813 -18.547 1.00 52.31 69 VAL A N 1
ATOM 558 C CA . VAL A 1 69 ? 18.104 4.523 -18.183 1.00 52.31 69 VAL A CA 1
ATOM 559 C C . VAL A 1 69 ? 18.153 6.006 -18.556 1.00 52.31 69 VAL A C 1
ATOM 561 O O . VAL A 1 69 ? 17.121 6.673 -18.597 1.00 52.31 69 VAL A O 1
ATOM 564 N N . SER A 1 70 ? 19.335 6.535 -18.878 1.00 52.19 70 SER A N 1
ATOM 565 C CA . SER A 1 70 ? 19.440 7.869 -19.456 1.00 52.19 70 SER A CA 1
ATOM 566 C C . SER A 1 70 ? 18.989 7.819 -20.918 1.00 52.19 70 SER A C 1
ATOM 568 O O . SER A 1 70 ? 19.624 7.148 -21.726 1.00 52.19 70 SER A O 1
ATOM 570 N N . GLU A 1 71 ? 17.931 8.572 -21.230 1.00 53.97 71 GLU A N 1
ATOM 571 C CA . GLU A 1 71 ? 17.460 8.923 -22.583 1.00 53.97 71 GLU A CA 1
ATOM 572 C C . GLU A 1 71 ? 16.455 7.974 -23.267 1.00 53.97 71 GLU A C 1
ATOM 574 O O . GLU A 1 71 ? 16.647 7.569 -24.409 1.00 53.97 71 GLU A O 1
ATOM 579 N N . ASN A 1 72 ? 15.319 7.660 -22.631 1.00 48.34 72 ASN A N 1
ATOM 580 C CA . ASN A 1 72 ? 14.035 7.536 -23.349 1.00 48.34 72 ASN A CA 1
ATOM 581 C C . ASN A 1 72 ? 12.871 7.258 -22.393 1.00 48.34 72 ASN A C 1
ATOM 583 O O . ASN A 1 72 ? 13.046 6.623 -21.357 1.00 48.34 72 ASN A O 1
ATOM 587 N N . THR A 1 73 ? 11.650 7.604 -22.801 1.00 54.88 73 THR A N 1
ATOM 588 C CA . THR A 1 73 ? 10.384 7.160 -22.177 1.00 54.88 73 THR A CA 1
ATOM 589 C C . THR A 1 73 ? 10.324 5.645 -21.921 1.00 54.88 73 THR A C 1
ATOM 591 O O . THR A 1 73 ? 9.753 5.225 -20.919 1.00 54.88 73 THR A O 1
ATOM 594 N N . ARG A 1 74 ? 11.015 4.826 -22.733 1.00 56.00 74 ARG A N 1
ATOM 595 C CA . ARG A 1 74 ? 11.219 3.376 -22.508 1.00 56.00 74 ARG A CA 1
ATOM 596 C C . ARG A 1 74 ? 11.872 3.021 -21.165 1.00 56.00 74 ARG A C 1
ATOM 598 O O . ARG A 1 74 ? 11.637 1.928 -20.656 1.00 56.00 74 ARG A O 1
ATOM 605 N N . GLY A 1 75 ? 12.687 3.912 -20.600 1.00 62.62 75 GLY A N 1
ATOM 606 C CA . GLY A 1 75 ? 13.308 3.716 -19.290 1.00 62.62 75 GLY A CA 1
ATOM 607 C C . GLY A 1 75 ? 12.274 3.691 -18.164 1.00 62.62 75 GLY A C 1
ATOM 608 O O . GLY A 1 75 ? 12.373 2.860 -17.266 1.00 62.62 75 GLY A O 1
ATOM 609 N N . PHE A 1 76 ? 11.231 4.525 -18.245 1.00 68.06 76 PHE A N 1
ATOM 610 C CA . PHE A 1 76 ? 10.158 4.553 -17.245 1.00 68.06 76 PHE A CA 1
ATOM 611 C C . PHE A 1 76 ? 9.326 3.269 -17.245 1.00 68.06 76 PHE A C 1
ATOM 613 O O . PHE A 1 76 ? 9.009 2.770 -16.169 1.00 68.06 76 PHE A O 1
ATOM 620 N N . ASP A 1 77 ? 9.031 2.698 -18.415 1.00 74.31 77 ASP A N 1
ATOM 621 C CA . ASP A 1 77 ? 8.266 1.447 -18.513 1.00 74.31 77 ASP A CA 1
ATOM 622 C C . ASP A 1 77 ? 9.025 0.267 -17.892 1.00 74.31 77 ASP A C 1
ATOM 624 O O . ASP A 1 77 ? 8.462 -0.504 -17.113 1.00 74.31 77 ASP A O 1
ATOM 628 N N . GLN A 1 78 ? 10.326 0.151 -18.180 1.00 75.00 78 GLN A N 1
ATOM 629 C CA . GLN A 1 78 ? 11.181 -0.883 -17.586 1.00 75.00 78 GLN A CA 1
ATOM 630 C C . GLN A 1 78 ? 11.313 -0.705 -16.068 1.00 75.00 78 GLN A C 1
ATOM 632 O O . GLN A 1 78 ? 11.303 -1.684 -15.323 1.00 75.00 78 GLN A O 1
ATOM 637 N N . MET A 1 79 ? 11.380 0.540 -15.596 1.00 71.06 79 MET A N 1
ATOM 638 C CA . MET A 1 79 ? 11.433 0.855 -14.167 1.00 71.06 79 MET A CA 1
ATOM 639 C C . MET A 1 79 ? 10.120 0.566 -13.454 1.00 71.06 79 MET A C 1
ATOM 641 O O . MET A 1 79 ? 10.124 0.023 -12.351 1.00 71.06 79 MET A O 1
ATOM 645 N N . TYR A 1 80 ? 8.995 0.893 -14.082 1.00 77.62 80 TYR A N 1
ATOM 646 C CA . TYR A 1 80 ? 7.676 0.573 -13.560 1.00 77.62 80 TYR A CA 1
ATOM 647 C C . TYR A 1 80 ? 7.463 -0.943 -13.492 1.00 77.62 80 TYR A C 1
ATOM 649 O O . TYR A 1 80 ? 6.964 -1.446 -12.485 1.00 77.62 80 TYR A O 1
ATOM 657 N N . ALA A 1 81 ? 7.918 -1.685 -14.506 1.00 82.69 81 ALA A N 1
ATOM 658 C CA . ALA A 1 81 ? 7.925 -3.144 -14.484 1.00 82.69 81 ALA A CA 1
ATOM 659 C C . ALA A 1 81 ? 8.788 -3.687 -13.330 1.00 82.69 81 ALA A C 1
ATOM 661 O O . ALA A 1 81 ? 8.301 -4.477 -12.524 1.00 82.69 81 ALA A O 1
ATOM 662 N N . ALA A 1 82 ? 10.018 -3.186 -13.169 1.00 79.38 82 ALA A N 1
ATOM 663 C CA . ALA A 1 82 ? 10.905 -3.584 -12.074 1.00 79.38 82 ALA A CA 1
ATOM 664 C C . ALA A 1 82 ? 10.319 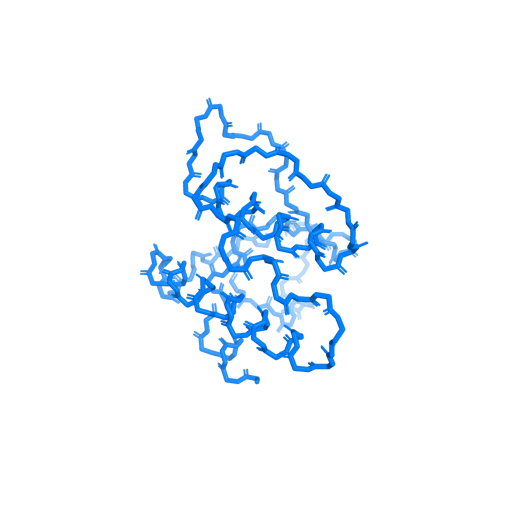-3.256 -10.687 1.00 79.38 82 ALA A C 1
ATOM 666 O O . ALA A 1 82 ? 10.456 -4.040 -9.745 1.00 79.38 82 ALA A O 1
ATOM 667 N N . TYR A 1 83 ? 9.644 -2.111 -10.554 1.00 82.75 83 TYR A N 1
ATOM 668 C CA . TYR A 1 83 ? 8.909 -1.741 -9.347 1.00 82.75 83 TYR A CA 1
ATOM 669 C C . TYR A 1 83 ? 7.785 -2.741 -9.056 1.00 82.75 83 TYR A C 1
ATOM 671 O O . TYR A 1 83 ? 7.690 -3.242 -7.934 1.00 82.75 83 TYR A O 1
ATOM 679 N N . LEU A 1 84 ? 6.953 -3.054 -10.056 1.00 85.94 84 LEU A N 1
ATOM 680 C CA . LEU A 1 84 ? 5.834 -3.981 -9.901 1.00 85.94 84 LEU A CA 1
ATOM 681 C C . LEU A 1 84 ? 6.294 -5.398 -9.564 1.00 85.94 84 LEU A C 1
ATOM 683 O O . LEU A 1 84 ? 5.672 -6.036 -8.719 1.00 85.94 84 LEU A O 1
ATOM 687 N N . ASP A 1 85 ? 7.376 -5.886 -10.164 1.00 87.06 85 ASP A N 1
ATOM 688 C CA . ASP A 1 85 ? 7.891 -7.227 -9.878 1.00 87.06 85 ASP A CA 1
ATOM 689 C C . ASP A 1 85 ? 8.408 -7.337 -8.443 1.00 87.06 85 ASP A C 1
ATOM 691 O O . ASP A 1 85 ? 8.066 -8.287 -7.733 1.00 87.06 85 ASP A O 1
ATOM 695 N N . LYS A 1 86 ? 9.133 -6.318 -7.960 1.00 83.88 86 LYS A N 1
ATOM 696 C CA . LYS A 1 86 ? 9.516 -6.243 -6.543 1.00 83.88 86 LYS A CA 1
ATOM 697 C C . LYS A 1 86 ? 8.281 -6.176 -5.648 1.00 83.88 86 LYS A C 1
ATOM 699 O O . LYS A 1 86 ? 8.191 -6.924 -4.679 1.00 83.88 86 LYS A O 1
ATOM 704 N N . ALA A 1 87 ? 7.306 -5.330 -5.976 1.00 86.75 87 ALA A N 1
ATOM 705 C CA . ALA A 1 87 ? 6.086 -5.193 -5.187 1.00 86.75 87 ALA A CA 1
ATOM 706 C C . ALA A 1 87 ? 5.279 -6.505 -5.128 1.00 86.75 87 ALA A C 1
ATOM 708 O O . ALA A 1 87 ? 4.798 -6.875 -4.061 1.00 86.75 87 ALA A O 1
ATOM 709 N N . ARG A 1 88 ? 5.182 -7.260 -6.229 1.00 89.75 88 ARG A N 1
ATOM 710 C CA . ARG A 1 88 ? 4.562 -8.599 -6.257 1.00 89.75 88 ARG A CA 1
ATOM 711 C C . ARG A 1 88 ? 5.316 -9.600 -5.393 1.00 89.75 88 ARG A C 1
ATOM 713 O O . ARG A 1 88 ? 4.692 -10.314 -4.612 1.00 89.75 88 ARG A O 1
ATOM 720 N N . LEU A 1 89 ? 6.644 -9.621 -5.495 1.00 87.62 89 LEU A N 1
ATOM 721 C CA . LEU A 1 89 ? 7.482 -10.472 -4.658 1.00 87.62 89 LEU A CA 1
ATOM 722 C C . LEU A 1 89 ? 7.239 -10.171 -3.172 1.00 87.62 89 LEU A C 1
ATOM 724 O O . LEU A 1 89 ? 6.992 -11.086 -2.392 1.00 87.62 89 LEU A O 1
ATOM 728 N N . PHE A 1 90 ? 7.200 -8.896 -2.783 1.00 83.31 90 PHE A N 1
ATOM 729 C CA . PHE A 1 90 ? 6.893 -8.510 -1.405 1.00 83.31 90 PHE A CA 1
ATOM 730 C C . PHE A 1 90 ? 5.472 -8.863 -0.979 1.00 83.31 90 PHE A C 1
ATOM 732 O O . PHE A 1 90 ? 5.280 -9.377 0.121 1.00 83.31 90 PHE A O 1
ATOM 739 N N . ALA A 1 91 ? 4.483 -8.662 -1.849 1.00 88.38 91 ALA A N 1
ATOM 740 C CA . ALA A 1 91 ? 3.104 -9.046 -1.572 1.00 88.38 91 ALA A CA 1
ATOM 741 C C . ALA A 1 91 ? 2.968 -10.544 -1.253 1.00 88.38 91 ALA A C 1
ATOM 743 O O . ALA A 1 91 ? 2.094 -10.909 -0.467 1.00 88.38 91 ALA A O 1
ATOM 744 N N . SER A 1 92 ? 3.836 -11.393 -1.818 1.00 88.38 92 SER A N 1
ATOM 745 C CA . SER A 1 92 ? 3.855 -12.836 -1.546 1.00 88.38 92 SER A CA 1
ATOM 746 C C . SER A 1 92 ? 4.332 -13.193 -0.131 1.00 88.38 92 SER A C 1
ATOM 748 O O . SER A 1 92 ? 3.918 -14.216 0.406 1.00 88.38 92 SER A O 1
ATOM 750 N N . PHE A 1 93 ? 5.143 -12.334 0.499 1.00 86.12 93 PHE A N 1
ATOM 751 C CA . PHE A 1 93 ? 5.586 -12.497 1.889 1.00 86.12 93 PHE A CA 1
ATOM 752 C C . PHE A 1 93 ? 4.597 -11.928 2.909 1.00 86.12 93 PHE A C 1
ATOM 754 O O . PHE A 1 93 ? 4.710 -12.207 4.102 1.00 86.12 93 PHE A O 1
ATOM 761 N N . LEU A 1 94 ? 3.652 -11.101 2.461 1.00 86.50 94 LEU A N 1
ATOM 762 C CA . LEU A 1 94 ? 2.638 -10.508 3.321 1.00 86.50 94 LEU A CA 1
ATOM 763 C C . LEU A 1 94 ? 1.418 -11.433 3.419 1.00 86.50 94 LEU A C 1
ATOM 765 O O . LEU A 1 94 ? 1.058 -12.076 2.426 1.00 86.50 94 LEU A O 1
ATOM 769 N N . PRO A 1 95 ? 0.737 -11.462 4.580 1.00 86.25 95 PRO A N 1
ATOM 770 C CA . PRO A 1 95 ? -0.542 -12.142 4.712 1.00 86.25 95 PRO A CA 1
ATOM 771 C C . PRO A 1 95 ? -1.525 -11.681 3.637 1.00 86.25 95 PRO A C 1
ATOM 773 O O . PRO A 1 95 ? -1.552 -10.507 3.263 1.00 86.25 95 PRO A O 1
ATOM 776 N N . GLU A 1 96 ? -2.345 -12.609 3.150 1.00 85.00 96 GLU A N 1
ATOM 777 C CA . GLU A 1 96 ? -3.337 -12.298 2.124 1.00 85.00 96 GLU A CA 1
ATOM 778 C C . GLU A 1 96 ? -4.385 -11.300 2.598 1.00 85.00 96 GLU A C 1
ATOM 780 O O . GLU A 1 96 ? -4.701 -10.350 1.878 1.00 85.00 96 GLU A O 1
ATOM 785 N N . PHE A 1 97 ? -4.831 -11.475 3.839 1.00 81.94 97 PHE A N 1
ATOM 786 C CA . PHE A 1 97 ? -5.706 -10.543 4.520 1.00 81.94 97 PHE A CA 1
ATOM 787 C C . PHE A 1 97 ? -4.961 -9.933 5.704 1.00 81.94 97 PHE A C 1
ATOM 789 O O . PHE A 1 97 ? -4.438 -10.673 6.545 1.00 81.94 97 PHE A O 1
ATOM 796 N N . PRO A 1 98 ? -4.878 -8.597 5.773 1.00 79.38 98 PRO A N 1
ATOM 797 C CA . PRO A 1 98 ? -4.261 -7.935 6.904 1.00 79.38 98 PRO A CA 1
ATOM 798 C C . PRO A 1 98 ? -5.080 -8.150 8.182 1.00 79.38 98 PRO A C 1
ATOM 800 O O . PRO A 1 98 ? -6.291 -8.372 8.149 1.00 79.38 98 PRO A O 1
ATOM 803 N N . THR A 1 99 ? -4.419 -8.048 9.334 1.00 77.44 99 THR A N 1
ATOM 804 C CA . THR A 1 99 ? -5.125 -7.977 10.614 1.00 77.44 99 THR A CA 1
ATOM 805 C C . THR A 1 99 ? -6.008 -6.733 10.625 1.00 77.44 99 THR A C 1
ATOM 807 O O . THR A 1 99 ? -5.511 -5.631 10.382 1.00 77.44 99 THR A O 1
ATOM 810 N N . LYS A 1 100 ? -7.293 -6.911 10.957 1.00 76.00 100 LYS A N 1
ATOM 811 C CA . LYS A 1 100 ? -8.253 -5.809 11.085 1.00 76.00 100 LYS A CA 1
ATOM 812 C C . LYS A 1 100 ? -7.697 -4.733 12.010 1.00 76.00 100 LYS A C 1
ATOM 814 O O . LYS A 1 100 ? -7.361 -5.024 13.163 1.00 76.00 100 LYS A O 1
ATOM 819 N N . ARG A 1 101 ? -7.630 -3.490 11.533 1.00 76.56 101 ARG A N 1
ATOM 820 C CA . ARG A 1 101 ? -7.250 -2.371 12.396 1.00 76.56 101 ARG A CA 1
ATOM 821 C C . ARG A 1 101 ? -8.358 -2.024 13.377 1.00 76.56 101 ARG A C 1
ATOM 823 O O . ARG A 1 101 ? -9.537 -2.001 13.034 1.00 76.56 101 ARG A O 1
ATOM 830 N N . GLN A 1 102 ? -7.948 -1.722 14.604 1.00 80.44 102 GLN A N 1
ATOM 831 C CA . GLN A 1 102 ? -8.849 -1.182 15.610 1.00 80.44 102 GLN A CA 1
ATOM 832 C C . GLN A 1 102 ? -9.073 0.304 15.335 1.00 80.44 102 GLN A C 1
ATOM 834 O O . GLN A 1 102 ? -8.120 1.052 15.098 1.00 80.44 102 GLN A O 1
ATOM 839 N N . ILE A 1 103 ? -10.341 0.700 15.350 1.00 82.69 103 ILE A N 1
ATOM 840 C CA . ILE A 1 103 ? -10.747 2.100 15.286 1.00 82.69 103 ILE A CA 1
ATOM 841 C C . ILE A 1 103 ? -10.543 2.687 16.694 1.00 82.69 103 ILE A C 1
ATOM 843 O O . ILE A 1 103 ? -10.962 2.051 17.667 1.00 82.69 103 ILE A O 1
ATOM 847 N N . PRO A 1 104 ? -9.865 3.838 16.830 1.00 85.06 104 PRO A N 1
ATOM 848 C CA . PRO A 1 104 ? -9.757 4.551 18.099 1.00 85.06 104 PRO A CA 1
ATOM 849 C C . PRO A 1 104 ? -11.132 4.854 18.718 1.00 85.06 104 PRO A C 1
ATOM 851 O O . PRO A 1 104 ? -12.102 5.075 17.999 1.00 85.06 104 PRO A O 1
ATOM 854 N N . GLN A 1 105 ? -11.226 4.852 20.051 1.00 83.44 105 GLN A N 1
ATOM 855 C CA . GLN A 1 105 ? -12.502 5.010 20.776 1.00 83.44 105 GLN A CA 1
ATOM 856 C C . GLN A 1 105 ? -13.169 6.375 20.552 1.00 83.44 105 GLN A C 1
ATOM 858 O O . GLN A 1 105 ? -14.376 6.510 20.711 1.00 83.44 105 GLN A O 1
ATOM 863 N N . ASP A 1 106 ? -12.373 7.380 20.202 1.00 85.94 106 ASP A N 1
ATOM 864 C CA . ASP A 1 106 ? -12.763 8.757 19.914 1.00 85.94 106 ASP A CA 1
ATOM 865 C C . ASP A 1 106 ? -13.373 8.945 18.515 1.00 85.94 106 ASP A C 1
ATOM 867 O O . ASP A 1 106 ? -13.771 10.054 18.162 1.00 85.94 106 ASP A O 1
ATOM 871 N N . ILE A 1 107 ? -13.474 7.872 17.725 1.00 83.88 107 ILE A N 1
ATOM 872 C CA . ILE A 1 107 ? -13.958 7.915 16.346 1.00 83.88 107 ILE A CA 1
ATOM 873 C C . ILE A 1 107 ? -15.205 7.063 16.208 1.00 83.88 107 ILE A C 1
ATOM 875 O O . ILE A 1 107 ? -15.193 5.871 16.510 1.00 83.88 107 ILE A O 1
ATOM 879 N N . ASP A 1 108 ? -16.265 7.680 15.690 1.00 83.81 108 ASP A N 1
ATOM 880 C CA . ASP A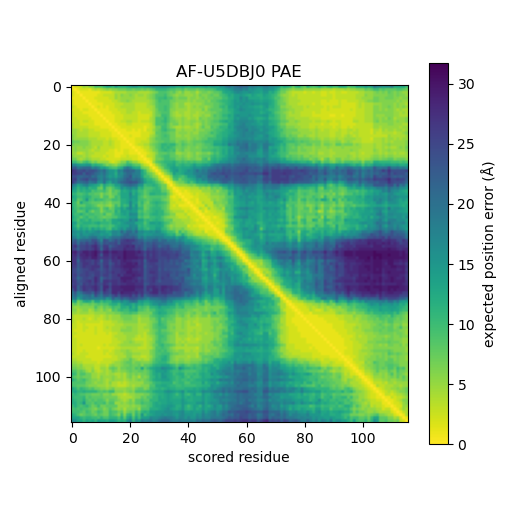 1 108 ? -17.520 7.001 15.395 1.00 83.81 108 ASP A CA 1
ATOM 881 C C . ASP A 1 108 ? -17.323 5.961 14.269 1.00 83.81 108 ASP A C 1
ATOM 883 O O . ASP A 1 108 ? -17.027 6.338 13.126 1.00 83.81 108 ASP A O 1
ATOM 887 N N . PRO A 1 109 ? -17.490 4.653 14.551 1.00 81.44 109 PRO A N 1
ATOM 888 C CA . PRO A 1 109 ? -17.325 3.596 13.559 1.00 81.44 109 PRO A CA 1
ATOM 889 C C . PRO A 1 109 ? -18.292 3.680 12.373 1.00 81.44 109 PRO A C 1
ATOM 891 O O . PRO A 1 109 ? -17.995 3.087 11.329 1.00 81.44 109 PRO A O 1
ATOM 894 N N . ASP A 1 110 ? -19.425 4.374 12.520 1.00 84.94 110 ASP A N 1
ATOM 895 C CA . ASP A 1 110 ? -20.436 4.531 11.468 1.00 84.94 110 ASP A CA 1
ATOM 896 C C . ASP A 1 110 ? -20.057 5.624 10.459 1.00 84.94 110 ASP A C 1
ATOM 898 O O . ASP A 1 110 ? -20.514 5.611 9.314 1.00 84.94 110 ASP A O 1
ATOM 902 N N . LEU A 1 111 ? -19.140 6.521 10.834 1.00 82.00 111 LEU A N 1
ATOM 903 C CA . LEU A 1 111 ? -18.562 7.521 9.933 1.00 82.00 111 LEU A CA 1
ATOM 904 C C . LEU A 1 111 ? -17.366 6.977 9.132 1.00 82.00 111 LEU A C 1
ATOM 906 O O . LEU A 1 111 ? -16.905 7.612 8.180 1.00 82.00 111 LEU A O 1
ATOM 910 N N . VAL A 1 112 ? -16.869 5.785 9.475 1.00 78.50 112 VAL A N 1
ATOM 911 C CA . VAL A 1 112 ? -15.713 5.160 8.822 1.00 78.50 112 VAL A CA 1
ATOM 912 C C . VAL A 1 112 ? -16.163 4.286 7.648 1.00 78.50 112 VAL A C 1
ATOM 914 O O . VAL A 1 112 ? -16.548 3.126 7.808 1.00 78.50 112 VAL A O 1
ATOM 917 N N . GLN A 1 113 ? -16.043 4.829 6.434 1.00 73.19 113 GLN A N 1
ATOM 918 C CA . GLN A 1 113 ? -16.424 4.143 5.188 1.00 73.19 113 GLN A CA 1
ATOM 919 C C . GLN A 1 113 ? -15.434 3.050 4.742 1.00 73.19 113 GLN A C 1
ATOM 921 O O . GLN A 1 113 ? -15.740 2.270 3.842 1.00 73.19 113 GLN A O 1
ATOM 926 N N . PHE A 1 114 ? -14.251 2.970 5.356 1.00 69.56 114 PHE A N 1
ATOM 927 C CA . PHE A 1 114 ? -13.208 2.009 5.000 1.00 69.56 114 PHE A CA 1
ATOM 928 C C . PHE A 1 114 ? -12.748 1.224 6.233 1.00 69.56 114 PHE A C 1
ATOM 930 O O . PHE A 1 114 ? -12.173 1.770 7.171 1.00 69.56 114 PHE A O 1
ATOM 937 N N . LYS A 1 115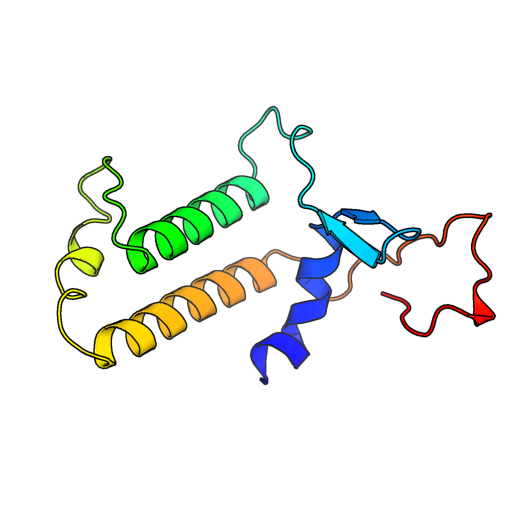 ? -12.992 -0.088 6.228 1.00 63.69 115 LYS A N 1
ATOM 938 C CA . LYS A 1 115 ? -12.553 -1.014 7.280 1.00 63.69 115 LYS A CA 1
ATOM 939 C C . LYS A 1 115 ? -11.557 -1.980 6.644 1.00 63.69 115 LYS A C 1
ATOM 941 O O . LYS A 1 115 ? -11.964 -2.813 5.839 1.00 63.69 115 LYS A O 1
ATOM 946 N N . VAL A 1 116 ? -10.268 -1.817 6.952 1.00 59.03 116 VAL A N 1
ATOM 947 C CA . VAL A 1 116 ? -9.172 -2.664 6.443 1.00 59.03 116 VAL A CA 1
ATOM 948 C C . VAL A 1 116 ? -8.422 -3.313 7.594 1.00 59.03 116 VAL A C 1
ATOM 950 O O . VAL A 1 116 ? -8.055 -2.591 8.551 1.00 59.03 116 VAL A O 1
#